Protein AF-A0A1I3Q5Z6-F1 (afdb_monomer_lite)

Radius of gyration: 17.57 Å; chains: 1; bounding box: 60×42×30 Å

Organism: NCBI:txid420953

Foldseek 3Di:
DDDDDPPPPPPPDPLLDQPPVLLVVQLVLQCVLDVVQDDCPPPDSSVVVVVQQQFQDVVVVRDRLSVQSSDPVSSVVVSVVSVCVSVVNDD

pLDDT: mean 79.73, std 18.6, range [36.19, 95.44]

Sequence (91 aa):
MAKAHDSGKTPLSAQDEVPAEVMEALVALVQRMVAESGDPIGFDARQWLNRWLRGPVPALGGRLPVEFLHTPDGVVQITRILAGMQTGAYQ

Secondary structure (DSSP, 8-state):
-------------TTSSPPHHHHHHHHHHHHHHHHHHS--TT--HHHHHHHHHTS-BGGGTTB-GGGGTTSHHHHHHHHHHHHHHHTT---

Structure (mmCIF, N/CA/C/O backbone):
data_AF-A0A1I3Q5Z6-F1
#
_entry.id   AF-A0A1I3Q5Z6-F1
#
loop_
_atom_site.group_PDB
_atom_site.id
_atom_site.type_symbol
_atom_site.label_atom_id
_atom_site.label_alt_id
_atom_site.label_comp_id
_atom_site.label_asym_id
_atom_site.label_entity_id
_atom_site.label_seq_id
_atom_site.pdbx_PDB_ins_code
_atom_site.Cartn_x
_atom_site.Cartn_y
_atom_site.Cartn_z
_atom_site.occupancy
_atom_site.B_iso_or_equiv
_atom_site.auth_seq_id
_atom_site.auth_comp_id
_atom_site.auth_asym_id
_atom_site.auth_atom_id
_atom_site.pdbx_PDB_model_num
ATOM 1 N N . MET A 1 1 ? -45.526 23.714 -13.621 1.00 41.34 1 MET A N 1
ATOM 2 C CA . MET A 1 1 ? -44.656 23.105 -14.653 1.00 41.34 1 MET A CA 1
ATOM 3 C C . MET A 1 1 ? -43.215 23.324 -14.180 1.00 41.34 1 MET A C 1
ATOM 5 O O . MET A 1 1 ? -42.754 24.446 -14.243 1.00 41.34 1 MET A O 1
ATOM 9 N N . ALA A 1 2 ? -42.652 22.494 -13.298 1.00 44.94 2 ALA A N 1
ATOM 10 C CA . ALA A 1 2 ? -42.000 21.194 -13.524 1.00 44.94 2 ALA A CA 1
ATOM 11 C C . ALA A 1 2 ? -40.745 21.248 -14.428 1.00 44.94 2 ALA A C 1
ATOM 13 O O . ALA A 1 2 ? -40.856 21.039 -15.629 1.00 44.94 2 ALA A O 1
ATOM 14 N N . LYS A 1 3 ? -39.565 21.491 -13.833 1.00 44.44 3 LYS A N 1
ATOM 15 C CA . LYS A 1 3 ? -38.435 20.539 -13.676 1.00 44.44 3 LYS A CA 1
ATOM 16 C C . LYS A 1 3 ? -37.328 21.234 -12.854 1.00 44.44 3 LYS A C 1
ATOM 18 O O . LYS A 1 3 ? -36.913 22.316 -13.229 1.00 44.44 3 LYS A O 1
ATOM 23 N N . ALA A 1 4 ? -36.975 20.823 -11.637 1.00 43.66 4 ALA A N 1
ATOM 24 C CA . ALA A 1 4 ? -36.521 19.529 -11.108 1.00 43.66 4 ALA A CA 1
ATOM 25 C C . ALA A 1 4 ? -34.992 19.356 -11.178 1.00 43.66 4 ALA A C 1
ATOM 27 O O . ALA A 1 4 ? -34.426 19.213 -12.257 1.00 43.66 4 ALA A O 1
ATOM 28 N N . HIS A 1 5 ? -34.430 19.261 -9.968 1.00 36.19 5 HIS A N 1
ATOM 29 C CA . HIS A 1 5 ? -33.167 18.646 -9.564 1.00 36.19 5 HIS A CA 1
ATOM 30 C C . HIS A 1 5 ? -31.860 19.396 -9.840 1.00 36.19 5 HIS A C 1
ATOM 32 O O . HIS A 1 5 ? -31.078 19.048 -10.722 1.00 36.19 5 HIS A O 1
ATOM 38 N N . ASP A 1 6 ? -31.575 20.321 -8.916 1.00 41.81 6 ASP A N 1
ATOM 39 C CA . ASP A 1 6 ? -30.325 20.282 -8.149 1.00 41.81 6 ASP A CA 1
ATOM 40 C C . ASP A 1 6 ? -29.991 18.814 -7.843 1.00 41.81 6 ASP A C 1
ATOM 42 O O . ASP A 1 6 ? -30.642 18.158 -7.027 1.00 41.81 6 ASP A O 1
ATOM 46 N N . SER A 1 7 ? -29.073 18.240 -8.621 1.00 46.50 7 SER A N 1
ATOM 47 C CA . SER A 1 7 ? -28.536 16.923 -8.312 1.00 46.50 7 SER A CA 1
ATOM 48 C C . SER A 1 7 ? -27.607 17.124 -7.136 1.00 46.50 7 SER A C 1
ATOM 50 O O . SER A 1 7 ? -26.415 17.379 -7.310 1.00 46.50 7 SER A O 1
ATOM 52 N N . GLY A 1 8 ? -28.195 17.033 -5.944 1.00 39.06 8 GLY A N 1
ATOM 53 C CA . GLY A 1 8 ? -27.475 16.835 -4.709 1.00 39.06 8 GLY A CA 1
ATOM 54 C C . GLY A 1 8 ? -26.445 15.746 -4.954 1.00 39.06 8 GLY A C 1
ATOM 55 O O . GLY A 1 8 ? -26.773 14.570 -5.139 1.00 39.06 8 GLY A O 1
ATOM 56 N N . LYS A 1 9 ? -25.182 16.166 -5.011 1.00 50.41 9 LYS A N 1
ATOM 57 C CA . LYS A 1 9 ? -24.041 15.276 -4.915 1.00 50.41 9 LYS A CA 1
ATOM 58 C C . LYS A 1 9 ? -24.133 14.695 -3.516 1.00 50.41 9 LYS A C 1
ATOM 60 O O . LYS A 1 9 ? -23.621 15.271 -2.564 1.00 50.41 9 LYS A O 1
ATOM 65 N N . THR A 1 10 ? -24.885 13.606 -3.392 1.00 44.59 10 THR A N 1
ATOM 66 C CA . THR A 1 10 ? -24.856 12.748 -2.216 1.00 44.59 10 THR A CA 1
ATOM 67 C C . THR A 1 10 ? -23.372 12.531 -1.935 1.00 44.59 10 THR A C 1
ATOM 69 O O . THR A 1 10 ? -22.676 12.053 -2.839 1.00 44.59 10 THR A O 1
ATOM 72 N N . PRO A 1 11 ? -22.835 12.956 -0.781 1.00 46.59 11 PRO A N 1
ATOM 73 C CA . PRO A 1 11 ? -21.479 12.601 -0.440 1.00 46.59 11 PRO A CA 1
ATOM 74 C C . PRO A 1 11 ? -21.548 11.102 -0.165 1.00 46.59 11 PRO A C 1
ATOM 76 O O . PRO A 1 11 ? -21.921 10.693 0.930 1.00 46.59 11 PRO A O 1
ATOM 79 N N . LEU A 1 12 ? -21.284 10.274 -1.184 1.00 48.66 12 LEU A N 1
ATOM 80 C CA . LEU A 1 12 ? -20.814 8.921 -0.921 1.00 48.66 12 LEU A CA 1
ATOM 81 C C . LEU A 1 12 ? -19.624 9.127 0.004 1.00 48.66 12 LEU A C 1
ATOM 83 O O . LEU A 1 12 ? -18.678 9.826 -0.356 1.00 48.66 12 LEU A O 1
ATOM 87 N N . SER A 1 13 ? -19.811 8.679 1.237 1.00 45.44 13 SER A N 1
ATOM 88 C CA . SER A 1 13 ? -19.018 8.964 2.414 1.00 45.44 13 SER A CA 1
ATOM 89 C C . SER A 1 13 ? -17.548 9.174 2.064 1.00 45.44 13 SER A C 1
ATOM 91 O O . SER A 1 13 ? -16.865 8.232 1.683 1.00 45.44 13 SER A O 1
ATOM 93 N N . ALA A 1 14 ? -17.022 10.387 2.267 1.00 52.91 14 ALA A N 1
ATOM 94 C CA . ALA A 1 14 ? -15.579 10.663 2.189 1.00 52.91 14 ALA A CA 1
ATOM 95 C C . ALA A 1 14 ? -14.744 9.771 3.144 1.00 52.91 14 ALA A C 1
ATOM 97 O O . ALA A 1 14 ? -13.522 9.818 3.144 1.00 52.91 14 ALA A O 1
ATOM 98 N N . GLN A 1 15 ? -15.425 8.977 3.974 1.00 50.03 15 GLN A N 1
ATOM 99 C CA . GLN A 1 15 ? -14.897 7.997 4.909 1.00 50.03 15 GLN A CA 1
ATOM 100 C C . GLN A 1 15 ? -14.632 6.618 4.276 1.00 50.03 15 GLN A C 1
ATOM 102 O O . GLN A 1 15 ? -13.918 5.840 4.893 1.00 50.03 15 GLN A O 1
ATOM 107 N N . ASP A 1 16 ? -15.164 6.315 3.082 1.00 55.97 16 ASP A N 1
ATOM 108 C CA . ASP A 1 16 ? -14.929 5.046 2.359 1.00 55.97 16 ASP A CA 1
ATOM 109 C C . ASP A 1 16 ? -13.721 5.108 1.404 1.00 55.97 16 ASP A C 1
ATOM 111 O O . ASP A 1 16 ? -13.235 4.079 0.931 1.00 55.97 16 ASP A O 1
ATOM 115 N N . GLU A 1 17 ? -13.199 6.304 1.122 1.00 72.94 17 GLU A N 1
ATOM 116 C CA . GLU A 1 17 ? -11.963 6.460 0.359 1.00 72.94 17 GLU A CA 1
ATOM 117 C C . GLU A 1 17 ? -10.754 6.404 1.293 1.00 72.94 17 GLU A C 1
ATOM 119 O O . GLU A 1 17 ? -10.700 7.058 2.334 1.00 72.94 17 GLU A O 1
ATOM 124 N N . VAL A 1 18 ? -9.759 5.602 0.909 1.00 82.81 18 VAL A N 1
ATOM 125 C CA . VAL A 1 18 ? -8.449 5.594 1.566 1.00 82.81 18 VAL A CA 1
ATOM 126 C C . VAL A 1 18 ? -7.892 7.021 1.525 1.00 82.81 18 VAL A C 1
ATOM 128 O O . VAL A 1 18 ? -7.815 7.580 0.424 1.00 82.81 18 VAL A O 1
ATOM 131 N N . PRO A 1 19 ? -7.467 7.603 2.664 1.00 88.88 19 PRO A N 1
ATOM 132 C CA . PRO A 1 19 ? -6.893 8.941 2.673 1.00 88.88 19 PRO A CA 1
ATOM 133 C C . PRO A 1 19 ? -5.730 9.039 1.683 1.00 88.88 19 PRO A C 1
ATOM 135 O O . PRO A 1 19 ? -4.896 8.131 1.595 1.00 88.88 19 PRO A O 1
ATOM 138 N N . ALA A 1 20 ? -5.676 10.123 0.909 1.00 88.50 20 ALA A N 1
ATOM 139 C CA . ALA A 1 20 ? -4.702 10.257 -0.171 1.00 88.50 20 ALA A CA 1
ATOM 140 C C . ALA A 1 20 ? -3.263 10.168 0.357 1.00 88.50 20 ALA A C 1
ATOM 142 O O . ALA A 1 20 ? -2.426 9.507 -0.250 1.00 88.50 20 ALA A O 1
ATOM 143 N N . GLU A 1 21 ? -2.995 10.750 1.526 1.00 90.69 21 GLU A N 1
ATOM 144 C CA . GLU A 1 21 ? -1.704 10.689 2.206 1.00 90.69 21 GLU A CA 1
ATOM 145 C C . GLU A 1 21 ? -1.299 9.261 2.591 1.00 90.69 21 GLU A C 1
ATOM 147 O O . GLU A 1 21 ? -0.137 8.885 2.434 1.00 90.69 21 GLU A O 1
ATOM 152 N N . VAL A 1 22 ? -2.259 8.437 3.026 1.00 92.75 22 VAL A N 1
ATOM 153 C CA . VAL A 1 22 ? -2.028 7.022 3.344 1.00 92.75 22 VAL A CA 1
ATOM 154 C C . VAL A 1 22 ? -1.703 6.259 2.065 1.00 92.75 22 VAL A C 1
ATOM 156 O O . VAL A 1 22 ? -0.747 5.486 2.034 1.00 92.75 22 VAL A O 1
ATOM 159 N N . MET A 1 23 ? -2.461 6.499 0.993 1.00 93.75 23 MET A N 1
ATOM 160 C CA . MET A 1 23 ? -2.212 5.858 -0.296 1.00 93.75 23 MET A CA 1
ATOM 161 C C . MET A 1 23 ? -0.818 6.204 -0.835 1.00 93.75 23 MET A C 1
ATOM 163 O O . MET A 1 23 ? -0.078 5.302 -1.216 1.00 93.75 23 MET A O 1
ATOM 167 N N . GLU A 1 24 ? -0.434 7.482 -0.835 1.00 94.62 24 GLU A N 1
ATOM 168 C CA . GLU A 1 24 ? 0.888 7.920 -1.301 1.00 94.62 24 GLU A CA 1
ATOM 169 C C . GLU A 1 24 ? 2.025 7.308 -0.470 1.00 94.62 24 GLU A C 1
ATOM 171 O O . GLU A 1 24 ? 3.006 6.819 -1.034 1.00 94.62 24 GLU A O 1
ATOM 176 N N . ALA A 1 25 ? 1.877 7.247 0.858 1.00 94.62 25 ALA A N 1
ATOM 177 C CA . ALA A 1 25 ? 2.869 6.623 1.732 1.00 94.62 25 ALA A CA 1
ATOM 178 C C . ALA A 1 25 ? 3.061 5.127 1.424 1.00 94.62 25 ALA A C 1
ATOM 180 O O . ALA A 1 25 ? 4.192 4.640 1.357 1.00 94.62 25 ALA A O 1
ATOM 181 N N . LEU A 1 26 ? 1.967 4.396 1.191 1.00 95.44 26 LEU A N 1
ATOM 182 C CA . LEU A 1 26 ? 2.020 2.977 0.838 1.00 95.44 26 LEU A CA 1
ATOM 183 C C . LEU A 1 26 ? 2.587 2.752 -0.571 1.00 95.44 26 LEU A C 1
ATOM 185 O O . LEU A 1 26 ? 3.340 1.802 -0.778 1.00 95.44 26 LEU A O 1
ATOM 189 N N . VAL A 1 27 ? 2.283 3.625 -1.538 1.00 94.88 27 VAL A N 1
ATOM 190 C CA . VAL A 1 27 ? 2.890 3.561 -2.878 1.00 94.88 27 VAL A CA 1
ATOM 191 C C . VAL A 1 27 ? 4.400 3.757 -2.790 1.00 94.88 27 VAL A C 1
ATOM 193 O O . VAL A 1 27 ? 5.143 2.957 -3.359 1.00 94.88 27 VAL A O 1
ATOM 196 N N . ALA A 1 28 ? 4.861 4.763 -2.042 1.00 94.50 28 ALA A N 1
ATOM 197 C CA . ALA A 1 28 ? 6.285 5.015 -1.839 1.00 94.50 28 ALA A CA 1
ATOM 198 C C . ALA A 1 28 ? 6.992 3.822 -1.170 1.00 94.50 28 ALA A C 1
ATOM 200 O O . ALA A 1 28 ? 8.102 3.457 -1.566 1.00 94.50 28 ALA A O 1
ATOM 201 N N . LEU A 1 29 ? 6.336 3.167 -0.204 1.00 94.12 29 LEU A N 1
ATOM 202 C CA . LEU A 1 29 ? 6.840 1.940 0.414 1.00 94.12 29 LEU A CA 1
ATOM 203 C C . LEU A 1 29 ? 7.037 0.826 -0.622 1.00 94.12 29 LEU A C 1
ATOM 205 O O . LEU A 1 29 ? 8.116 0.244 -0.693 1.00 94.12 29 LEU A O 1
ATOM 209 N N . VAL A 1 30 ? 6.026 0.554 -1.451 1.00 93.00 30 VAL A N 1
ATOM 210 C CA . VAL A 1 30 ? 6.098 -0.490 -2.484 1.00 93.00 30 VAL A CA 1
ATOM 211 C C . VAL A 1 30 ? 7.173 -0.163 -3.525 1.00 93.00 30 VAL A C 1
ATOM 213 O O . VAL A 1 30 ? 7.944 -1.042 -3.901 1.00 93.00 30 VAL A O 1
ATOM 216 N N . GLN A 1 31 ? 7.269 1.094 -3.970 1.00 92.00 31 GLN A N 1
ATOM 217 C CA . GLN A 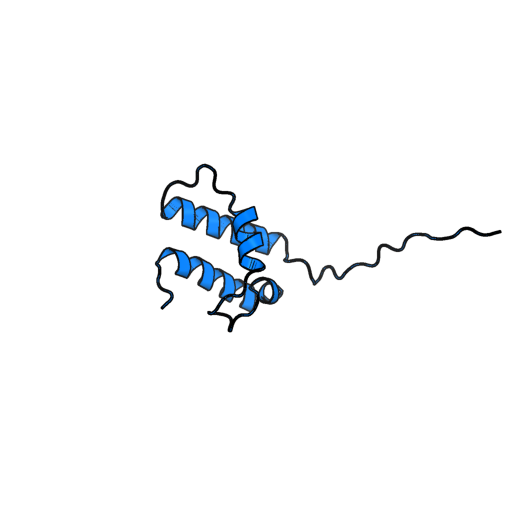1 31 ? 8.323 1.530 -4.894 1.00 92.00 31 GLN A C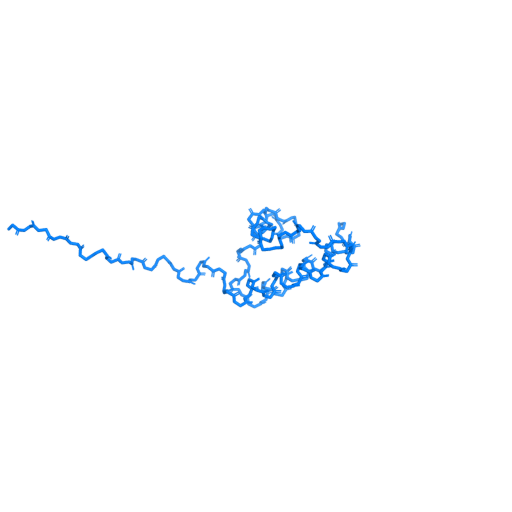A 1
ATOM 218 C C . GLN A 1 31 ? 9.714 1.266 -4.322 1.00 92.00 31 GLN A C 1
ATOM 220 O O . GLN A 1 31 ? 10.575 0.738 -5.023 1.00 92.00 31 GLN A O 1
ATOM 225 N N . ARG A 1 32 ? 9.920 1.592 -3.041 1.00 91.94 32 ARG A N 1
ATOM 226 C CA . ARG A 1 32 ? 11.179 1.326 -2.350 1.00 91.94 32 ARG A CA 1
ATOM 227 C C . ARG A 1 32 ? 11.475 -0.170 -2.280 1.00 91.94 32 ARG A C 1
ATOM 229 O O . ARG A 1 32 ? 12.583 -0.563 -2.620 1.00 91.94 32 ARG A O 1
ATOM 236 N N . MET A 1 33 ? 10.494 -0.991 -1.904 1.00 89.81 33 MET A N 1
ATOM 237 C CA . MET A 1 33 ? 10.662 -2.447 -1.849 1.00 89.81 33 MET A CA 1
ATOM 238 C C . MET A 1 33 ? 11.096 -3.014 -3.204 1.00 89.81 33 MET A C 1
ATOM 240 O O . MET A 1 33 ? 12.023 -3.813 -3.262 1.00 89.81 33 MET A O 1
ATOM 244 N N . VAL A 1 34 ? 10.465 -2.579 -4.299 1.00 89.12 34 VAL A N 1
ATOM 245 C CA . VAL A 1 34 ? 10.817 -3.041 -5.651 1.00 89.12 34 VAL A CA 1
ATOM 246 C C . VAL A 1 34 ? 12.207 -2.561 -6.062 1.00 89.12 34 VAL A C 1
ATOM 248 O O . VAL A 1 34 ? 12.982 -3.355 -6.588 1.00 89.12 34 VAL A O 1
ATOM 251 N N . ALA A 1 35 ? 12.551 -1.304 -5.777 1.00 88.25 35 ALA A N 1
ATOM 252 C CA . ALA A 1 35 ? 13.884 -0.769 -6.047 1.00 88.25 35 ALA A CA 1
ATOM 253 C C . ALA A 1 35 ? 14.987 -1.491 -5.249 1.00 88.25 35 ALA A C 1
ATOM 255 O O . ALA A 1 35 ? 16.093 -1.668 -5.747 1.00 88.25 35 ALA A O 1
ATOM 256 N N . GLU A 1 36 ? 14.696 -1.925 -4.020 1.00 87.50 36 GLU A N 1
ATOM 257 C CA . GLU A 1 36 ? 15.621 -2.703 -3.186 1.00 87.50 36 GLU A CA 1
ATOM 258 C C . GLU A 1 36 ? 15.702 -4.184 -3.610 1.00 87.50 36 GLU A C 1
ATOM 260 O O . GLU A 1 36 ? 16.706 -4.842 -3.343 1.00 87.50 36 GLU A O 1
ATOM 265 N N . SER A 1 37 ? 14.670 -4.718 -4.272 1.00 80.75 37 SER A N 1
ATOM 266 C CA . SER A 1 37 ? 14.592 -6.123 -4.697 1.00 80.75 37 SER A CA 1
ATOM 267 C C . SER A 1 37 ? 14.966 -6.374 -6.165 1.00 80.75 37 SER A C 1
ATOM 269 O O . SER A 1 37 ? 15.054 -7.536 -6.562 1.00 80.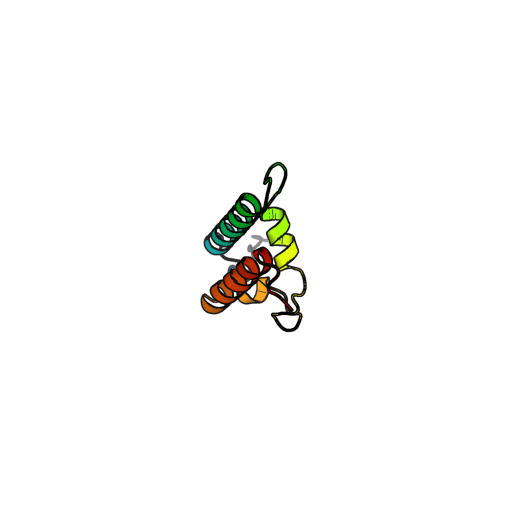75 37 SER A O 1
ATOM 271 N N . GLY A 1 38 ? 15.190 -5.341 -6.984 1.00 80.06 38 GLY A N 1
ATOM 272 C CA . GLY A 1 38 ? 15.547 -5.516 -8.393 1.00 80.06 38 GLY A CA 1
ATO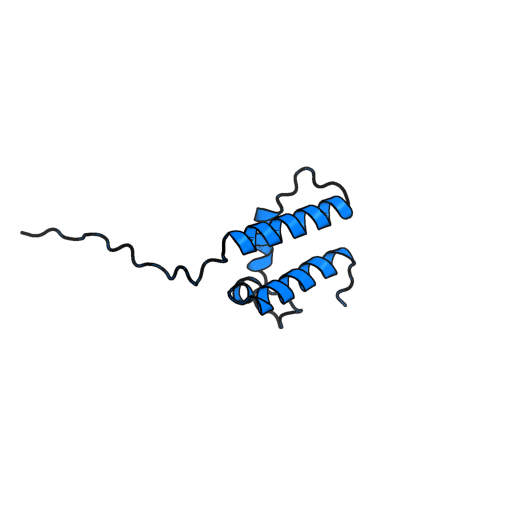M 273 C C . GLY A 1 38 ? 15.384 -4.258 -9.244 1.00 80.06 38 GLY A C 1
ATOM 274 O O . GLY A 1 38 ? 15.797 -3.172 -8.849 1.00 80.06 38 GLY A O 1
ATOM 275 N N . ASP A 1 39 ? 14.813 -4.427 -10.440 1.00 77.69 39 ASP A N 1
ATOM 276 C CA . ASP A 1 39 ? 14.604 -3.347 -11.408 1.00 77.69 39 ASP A CA 1
ATOM 277 C C . ASP A 1 39 ? 13.155 -2.817 -11.347 1.00 77.69 39 ASP A C 1
ATOM 279 O O . ASP A 1 39 ? 12.219 -3.558 -11.664 1.00 77.69 39 ASP A O 1
ATOM 283 N N . PRO A 1 40 ? 12.935 -1.549 -10.951 1.00 80.12 40 PRO A N 1
ATOM 284 C CA . PRO A 1 40 ? 11.609 -0.940 -10.922 1.00 80.12 40 PRO A CA 1
ATOM 285 C C . PRO A 1 40 ? 11.089 -0.503 -12.305 1.00 80.12 40 PRO A C 1
ATOM 287 O O . PRO A 1 40 ? 9.954 -0.024 -12.394 1.00 80.12 40 PRO A O 1
ATOM 290 N N . ILE A 1 41 ? 11.875 -0.614 -13.385 1.00 83.25 41 ILE A N 1
ATOM 291 C CA . ILE A 1 41 ? 11.472 -0.150 -14.721 1.00 83.25 41 ILE A CA 1
ATOM 292 C C . ILE A 1 41 ? 10.183 -0.853 -15.180 1.00 83.25 41 ILE A C 1
ATOM 294 O O . ILE A 1 41 ? 10.094 -2.075 -15.269 1.00 83.25 41 ILE A O 1
ATOM 298 N N . GLY A 1 42 ? 9.164 -0.051 -15.504 1.00 84.62 42 GLY A N 1
ATOM 299 C CA . GLY A 1 42 ? 7.864 -0.533 -15.983 1.00 84.62 42 GLY A CA 1
ATOM 300 C C . GLY A 1 42 ? 6.914 -1.031 -14.888 1.00 84.62 42 GLY A C 1
ATOM 301 O O . GLY A 1 42 ? 5.791 -1.425 -15.205 1.00 84.62 42 GLY A O 1
ATOM 302 N N . PHE A 1 43 ? 7.313 -0.988 -13.613 1.00 87.19 43 PHE A N 1
ATOM 303 C CA . PHE A 1 43 ? 6.451 -1.373 -12.501 1.00 87.19 43 PHE A CA 1
ATOM 304 C C . PHE A 1 43 ? 5.601 -0.193 -12.003 1.00 87.19 43 PHE A C 1
ATOM 306 O O . PHE A 1 43 ? 6.105 0.769 -11.422 1.00 87.19 43 PHE A O 1
ATOM 313 N N . ASP A 1 44 ? 4.281 -0.283 -12.181 1.00 91.56 44 ASP A N 1
ATOM 314 C CA . ASP A 1 44 ? 3.328 0.677 -11.616 1.00 91.56 44 ASP A CA 1
ATOM 315 C C . ASP A 1 44 ? 2.927 0.259 -10.192 1.00 91.56 44 ASP A C 1
ATOM 317 O O . ASP A 1 44 ? 1.983 -0.510 -9.976 1.00 91.56 44 ASP A O 1
ATOM 321 N N . ALA A 1 45 ? 3.649 0.794 -9.205 1.00 91.44 45 ALA A N 1
ATOM 322 C CA . ALA A 1 45 ? 3.402 0.530 -7.790 1.00 91.44 45 ALA A CA 1
ATOM 323 C C . ALA A 1 45 ? 1.998 0.939 -7.334 1.00 91.44 45 ALA A C 1
ATOM 325 O O . ALA A 1 45 ? 1.397 0.257 -6.504 1.00 91.44 45 ALA A O 1
ATOM 326 N N . ARG A 1 46 ? 1.442 2.020 -7.893 1.00 92.25 46 ARG A N 1
ATOM 327 C CA . ARG A 1 46 ? 0.105 2.501 -7.539 1.00 92.25 46 ARG A CA 1
ATOM 328 C C . ARG A 1 46 ? -0.961 1.558 -8.070 1.00 92.25 46 ARG A C 1
ATOM 330 O O . ARG A 1 46 ? -1.886 1.211 -7.334 1.00 92.25 46 ARG A O 1
ATOM 337 N N . GLN A 1 47 ? -0.850 1.115 -9.317 1.00 92.19 47 GLN A N 1
ATOM 338 C CA . GLN A 1 47 ? -1.780 0.141 -9.883 1.00 92.19 47 GLN A CA 1
ATOM 339 C C . GLN A 1 47 ? -1.678 -1.212 -9.171 1.00 92.19 47 GLN A C 1
ATOM 341 O O . GLN A 1 47 ? -2.706 -1.813 -8.846 1.00 92.19 47 GLN A O 1
ATOM 346 N N . TRP A 1 48 ? -0.456 -1.670 -8.890 1.00 93.50 48 TRP A N 1
ATOM 347 C CA . TRP A 1 48 ? -0.225 -2.905 -8.146 1.00 93.50 48 TRP A CA 1
ATOM 348 C C . TRP A 1 48 ? -0.844 -2.841 -6.748 1.00 93.50 48 TRP A C 1
ATOM 350 O O . TRP A 1 48 ? -1.616 -3.729 -6.384 1.00 93.50 48 TRP A O 1
ATOM 360 N N . LEU A 1 49 ? -0.593 -1.758 -6.004 1.00 93.94 49 LEU A N 1
ATOM 361 C CA . LEU A 1 49 ? -1.134 -1.572 -4.660 1.00 93.94 49 LEU A CA 1
ATOM 362 C C . LEU A 1 49 ? -2.665 -1.536 -4.683 1.00 93.94 49 LEU A C 1
ATOM 364 O O . LEU A 1 49 ? -3.301 -2.236 -3.904 1.00 93.94 49 LEU A O 1
ATOM 368 N N . ASN A 1 50 ? -3.275 -0.799 -5.617 1.00 92.38 50 ASN A N 1
ATOM 369 C CA . ASN A 1 50 ? -4.735 -0.753 -5.755 1.00 92.38 50 ASN A CA 1
ATOM 370 C C . ASN A 1 50 ? -5.355 -2.135 -5.994 1.00 92.38 50 ASN A C 1
ATOM 372 O O . ASN A 1 50 ? -6.435 -2.424 -5.477 1.00 92.38 50 ASN A O 1
ATOM 376 N N . ARG A 1 51 ? -4.684 -2.991 -6.772 1.00 92.19 51 ARG A N 1
ATOM 377 C CA . ARG A 1 51 ? -5.118 -4.375 -6.979 1.00 92.19 51 ARG A CA 1
ATOM 378 C C . ARG A 1 51 ? -4.955 -5.197 -5.703 1.00 92.19 51 ARG A C 1
ATOM 380 O O . ARG A 1 51 ? -5.883 -5.906 -5.329 1.00 92.19 51 ARG A O 1
ATOM 387 N N . TRP A 1 52 ? -3.806 -5.087 -5.041 1.00 93.06 52 TRP A N 1
ATOM 388 C CA . TRP A 1 52 ? -3.503 -5.829 -3.820 1.00 93.06 52 TRP A CA 1
ATOM 389 C C . TRP A 1 52 ? -4.468 -5.487 -2.675 1.00 93.06 52 TRP A C 1
ATOM 391 O O . TRP A 1 52 ? -4.988 -6.388 -2.025 1.00 93.06 52 TRP A O 1
ATOM 401 N N . LEU A 1 53 ? -4.810 -4.207 -2.498 1.00 92.94 53 LEU A N 1
ATOM 402 C CA . LEU A 1 53 ? -5.748 -3.742 -1.470 1.00 92.94 53 LEU A CA 1
ATOM 403 C C . LEU A 1 53 ? -7.171 -4.311 -1.619 1.00 92.94 53 LEU A C 1
ATOM 405 O O . LEU A 1 53 ? -7.923 -4.350 -0.646 1.00 92.94 53 LEU A O 1
ATOM 409 N N . ARG A 1 54 ? -7.539 -4.736 -2.833 1.00 92.62 54 ARG A N 1
ATOM 410 C CA . ARG A 1 54 ? -8.840 -5.336 -3.175 1.00 92.62 54 ARG A CA 1
ATOM 411 C C . ARG A 1 54 ? -8.787 -6.865 -3.242 1.00 92.62 54 ARG A C 1
ATOM 413 O O . ARG A 1 54 ? -9.786 -7.487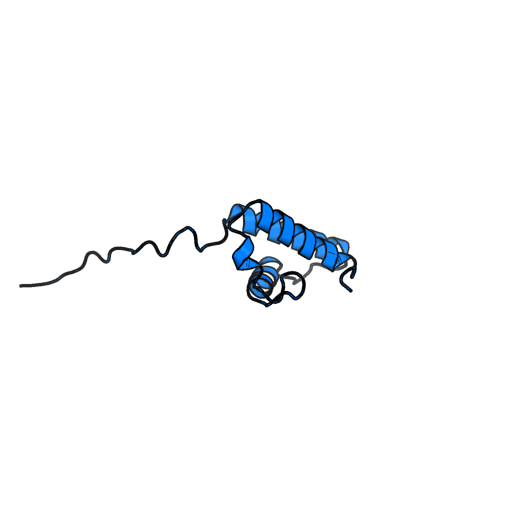 -3.595 1.00 92.62 54 ARG A O 1
ATOM 420 N N . GLY A 1 55 ? -7.639 -7.465 -2.930 1.00 89.94 55 GLY A N 1
ATOM 421 C CA . GLY A 1 55 ? -7.467 -8.909 -2.831 1.00 89.94 55 GLY A CA 1
ATOM 422 C C . GLY A 1 55 ? -7.579 -9.393 -1.381 1.00 89.94 55 GLY A C 1
ATOM 423 O O . GLY A 1 55 ? -7.156 -8.682 -0.470 1.00 89.94 55 GLY A O 1
ATOM 424 N N . PRO A 1 56 ? -8.122 -10.598 -1.139 1.00 88.94 56 PRO A N 1
ATOM 425 C CA . PRO A 1 56 ? -8.123 -11.190 0.193 1.00 88.94 56 PRO A CA 1
ATOM 426 C C . PRO A 1 56 ? -6.692 -11.529 0.621 1.00 88.94 56 PRO A C 1
ATOM 428 O O . PRO A 1 56 ? -5.949 -12.173 -0.122 1.00 88.94 56 PRO A O 1
ATOM 431 N N . VAL A 1 57 ? -6.311 -11.128 1.835 1.00 88.19 57 VAL A N 1
ATOM 432 C CA . VAL A 1 57 ? -4.979 -11.408 2.389 1.00 88.19 57 VAL A CA 1
ATOM 433 C C . VAL A 1 57 ? -5.089 -12.420 3.535 1.00 88.19 57 VAL A C 1
ATOM 435 O O . VAL A 1 57 ? -5.750 -12.132 4.536 1.00 88.19 57 VAL A O 1
ATOM 438 N N . PRO A 1 58 ? -4.424 -13.592 3.453 1.00 85.94 58 PRO A N 1
ATOM 439 C CA . PRO A 1 58 ? -4.477 -14.614 4.505 1.00 85.94 58 PRO A CA 1
ATOM 440 C C . PRO A 1 58 ? -4.068 -14.102 5.893 1.00 85.94 58 PRO A C 1
ATOM 442 O O . PRO A 1 58 ? -4.727 -14.417 6.879 1.00 85.94 58 PRO A O 1
ATOM 445 N N . ALA A 1 59 ? -3.054 -13.232 5.967 1.00 85.38 59 ALA A N 1
ATOM 446 C CA . ALA A 1 59 ? -2.590 -12.615 7.216 1.00 85.38 59 ALA A CA 1
ATOM 447 C C . ALA A 1 59 ? -3.636 -11.702 7.893 1.00 85.38 59 ALA A C 1
ATOM 449 O O . ALA A 1 59 ? -3.501 -11.375 9.070 1.00 85.38 59 ALA A O 1
ATOM 450 N N . LEU A 1 60 ? -4.685 -11.301 7.167 1.00 87.00 60 LEU A N 1
ATOM 451 C CA . LEU A 1 60 ? -5.830 -10.543 7.680 1.00 87.00 60 LEU A CA 1
ATOM 452 C C . LEU A 1 60 ? -7.064 -11.436 7.898 1.00 87.00 60 LEU A C 1
ATOM 454 O O . LEU A 1 60 ? -8.186 -10.938 7.965 1.00 87.00 60 LEU A O 1
ATOM 458 N N . GLY A 1 61 ? -6.887 -12.760 7.947 1.00 88.25 61 GLY A N 1
ATOM 459 C CA . GLY A 1 61 ? -7.996 -13.713 8.018 1.00 88.25 61 GLY A CA 1
ATOM 460 C C . GLY A 1 61 ? -8.822 -13.771 6.729 1.00 88.25 61 GLY A C 1
ATOM 461 O O . GLY A 1 61 ? -10.016 -14.046 6.782 1.00 88.25 61 GLY A O 1
ATOM 462 N N . GLY A 1 62 ? -8.216 -13.461 5.577 1.00 88.25 62 GLY A N 1
ATOM 463 C CA . GLY A 1 62 ? -8.895 -13.427 4.277 1.00 88.25 62 GLY A CA 1
ATOM 464 C C . GLY A 1 62 ? -9.657 -12.130 3.988 1.00 88.25 62 GLY A C 1
ATOM 465 O O . GLY A 1 62 ? -10.356 -12.055 2.981 1.00 88.25 62 GLY A O 1
ATOM 466 N N . ARG A 1 63 ? -9.521 -11.109 4.841 1.00 91.31 63 ARG A N 1
ATOM 467 C CA . ARG A 1 63 ? -10.128 -9.785 4.637 1.00 91.31 63 ARG A CA 1
ATOM 468 C C . ARG A 1 63 ? -9.345 -8.933 3.642 1.00 91.31 63 ARG A C 1
ATOM 470 O O . ARG A 1 63 ? -8.191 -9.235 3.320 1.00 91.31 63 ARG A O 1
ATOM 477 N N . LEU A 1 64 ? -9.984 -7.866 3.166 1.00 92.06 64 LEU A N 1
ATOM 478 C CA . LEU A 1 64 ? -9.388 -6.935 2.217 1.00 92.06 64 LEU A CA 1
ATOM 479 C C . LEU A 1 64 ? -8.551 -5.895 2.977 1.00 92.06 64 LEU A C 1
ATOM 481 O O . LEU A 1 64 ? -9.070 -5.253 3.892 1.00 92.06 64 LEU A O 1
ATOM 485 N N . PRO A 1 65 ? -7.283 -5.659 2.599 1.00 93.19 65 PRO A N 1
ATOM 486 C CA . PRO A 1 65 ? -6.449 -4.647 3.243 1.00 93.19 65 PRO A CA 1
ATOM 487 C C . PRO A 1 65 ? -7.061 -3.244 3.259 1.00 93.19 65 PRO A C 1
ATOM 489 O O . PRO A 1 65 ? -6.843 -2.499 4.212 1.00 93.19 65 PRO A O 1
ATOM 492 N N . VAL A 1 66 ? -7.841 -2.890 2.229 1.00 92.06 66 VAL A N 1
ATOM 493 C CA . VAL A 1 66 ? -8.503 -1.580 2.127 1.00 92.06 66 VAL A CA 1
ATOM 494 C C . VAL A 1 66 ? -9.394 -1.274 3.334 1.00 92.06 66 VAL A C 1
ATOM 496 O O . VAL A 1 66 ? -9.419 -0.134 3.783 1.00 92.06 66 VAL A O 1
ATOM 499 N N . GLU A 1 67 ? -10.032 -2.290 3.927 1.00 90.50 67 GLU A N 1
ATOM 500 C CA . GLU A 1 67 ? -10.931 -2.139 5.082 1.00 90.50 67 GLU A CA 1
ATOM 501 C C . GLU A 1 67 ? -10.210 -1.661 6.354 1.00 90.50 67 GLU A C 1
ATOM 503 O O . GLU A 1 67 ? -10.851 -1.224 7.308 1.00 90.50 67 GLU A O 1
ATOM 508 N N . PHE A 1 68 ? -8.879 -1.766 6.399 1.00 91.19 68 PHE A N 1
ATOM 509 C CA . PHE A 1 68 ? -8.064 -1.415 7.563 1.00 91.19 68 PHE A CA 1
ATOM 510 C C . PHE A 1 68 ? -7.441 -0.019 7.443 1.00 91.19 68 PHE A C 1
ATOM 512 O O . PHE A 1 68 ? -6.925 0.507 8.423 1.00 91.19 68 PHE A O 1
ATOM 519 N N . LEU A 1 69 ? -7.495 0.621 6.273 1.00 91.06 69 LEU A N 1
ATOM 520 C CA . LEU A 1 69 ? -6.802 1.894 6.034 1.00 91.06 69 LEU A CA 1
ATOM 521 C C . LEU A 1 69 ? -7.525 3.122 6.607 1.00 91.06 69 LEU A C 1
ATOM 523 O O . LEU A 1 69 ? -7.004 4.232 6.530 1.00 91.06 69 LEU A O 1
ATOM 527 N N . HIS A 1 70 ? -8.693 2.924 7.218 1.00 86.50 70 HIS A N 1
ATOM 528 C CA . HIS A 1 70 ? -9.454 3.977 7.893 1.00 86.50 70 HIS A CA 1
ATOM 529 C C . HIS A 1 70 ? -8.954 4.258 9.317 1.00 86.50 70 HIS A C 1
ATOM 531 O O . HIS A 1 70 ? -9.383 5.231 9.936 1.00 86.50 70 HIS A O 1
ATOM 537 N N . THR A 1 71 ? -8.067 3.414 9.860 1.00 89.56 71 THR A N 1
ATOM 538 C CA . THR A 1 71 ? -7.510 3.584 11.207 1.00 89.56 71 THR A CA 1
ATOM 539 C C . THR A 1 71 ? -5.983 3.647 11.168 1.00 89.56 71 THR A C 1
ATOM 541 O O . THR A 1 71 ? -5.361 2.907 10.404 1.00 89.56 71 THR A O 1
ATOM 544 N N . PRO A 1 72 ? -5.341 4.480 12.011 1.00 89.31 72 PRO A N 1
ATOM 545 C CA . PRO A 1 72 ? -3.880 4.530 12.091 1.00 89.31 72 PRO A CA 1
ATOM 546 C C . PRO A 1 72 ? -3.257 3.160 12.387 1.00 89.31 72 PRO A C 1
ATOM 548 O O . PRO A 1 72 ? -2.276 2.773 11.754 1.00 89.31 72 PRO A O 1
ATOM 551 N N . ASP A 1 73 ? -3.868 2.392 13.292 1.00 92.12 73 ASP A N 1
ATOM 552 C CA . ASP A 1 73 ? -3.405 1.047 13.646 1.00 92.12 73 ASP A CA 1
ATOM 553 C C . ASP A 1 73 ? -3.483 0.084 12.457 1.00 92.12 73 ASP A C 1
ATOM 555 O O . ASP A 1 73 ? -2.555 -0.691 12.214 1.00 92.12 73 ASP A O 1
ATOM 559 N N . GLY A 1 74 ? -4.561 0.159 11.672 1.00 92.94 74 GLY A N 1
ATOM 560 C CA . GLY A 1 74 ? -4.710 -0.647 10.470 1.00 92.94 74 GLY A CA 1
ATOM 561 C C . GLY A 1 74 ? -3.703 -0.257 9.388 1.00 92.94 74 GLY A C 1
ATOM 562 O O . GLY A 1 74 ? -3.089 -1.138 8.790 1.00 92.94 74 GLY A O 1
ATOM 563 N N . VAL A 1 75 ? -3.413 1.036 9.207 1.00 93.75 75 VAL A N 1
ATOM 564 C CA . VAL A 1 75 ? -2.334 1.498 8.313 1.00 93.75 75 VAL A CA 1
ATOM 565 C C . VAL A 1 75 ? -0.975 0.929 8.735 1.00 93.75 75 VAL A C 1
ATOM 567 O O . VAL A 1 75 ? -0.226 0.436 7.886 1.00 93.75 75 VAL A O 1
ATOM 570 N N . VAL A 1 76 ? -0.658 0.928 10.034 1.00 94.31 76 VAL A N 1
ATOM 571 C CA . VAL A 1 76 ? 0.578 0.319 10.559 1.00 94.31 76 VAL A CA 1
ATOM 572 C C . VAL A 1 76 ? 0.605 -1.187 10.288 1.00 94.31 76 VAL A C 1
ATOM 574 O O . VAL A 1 76 ? 1.632 -1.721 9.862 1.00 94.31 76 VAL A O 1
ATOM 577 N N . GLN A 1 77 ? -0.515 -1.882 10.483 1.00 93.94 77 GLN A N 1
ATOM 578 C CA . GLN A 1 77 ? -0.626 -3.310 10.193 1.00 93.94 77 GLN A CA 1
ATOM 579 C C . GLN A 1 77 ? -0.387 -3.611 8.705 1.00 93.94 77 GLN A C 1
ATOM 581 O O . GLN A 1 77 ? 0.423 -4.484 8.389 1.00 93.94 77 GLN A O 1
ATOM 586 N N . ILE A 1 78 ? -1.022 -2.866 7.794 1.00 94.38 78 ILE A N 1
ATOM 587 C CA . ILE A 1 78 ? -0.838 -3.029 6.345 1.00 94.38 78 ILE A CA 1
ATOM 588 C C . ILE A 1 78 ? 0.604 -2.731 5.926 1.00 94.38 78 ILE A C 1
ATOM 590 O O . ILE A 1 78 ? 1.192 -3.497 5.164 1.00 94.38 78 ILE A O 1
ATOM 594 N N . THR A 1 79 ? 1.204 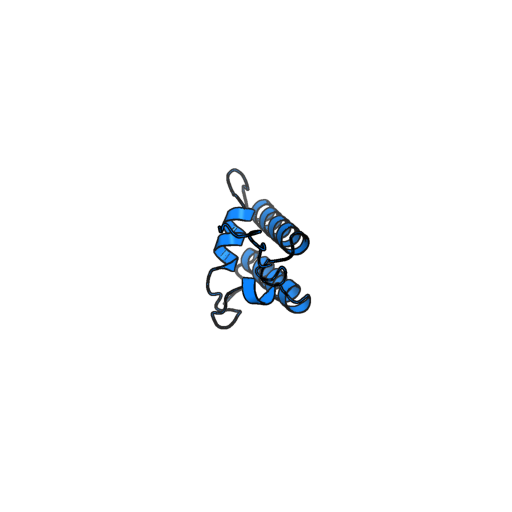-1.677 6.478 1.00 93.12 79 THR A N 1
ATOM 595 C CA . THR A 1 79 ? 2.613 -1.321 6.251 1.00 93.12 79 THR A CA 1
ATOM 596 C C . THR A 1 79 ? 3.543 -2.479 6.621 1.00 93.12 79 THR A C 1
ATOM 598 O O . THR A 1 79 ? 4.440 -2.824 5.853 1.00 93.12 79 THR A O 1
ATOM 601 N N . ARG A 1 80 ? 3.315 -3.127 7.772 1.00 91.88 80 ARG A N 1
ATOM 602 C CA . ARG A 1 80 ? 4.108 -4.289 8.207 1.00 91.88 80 ARG A CA 1
ATOM 603 C C . ARG A 1 80 ? 3.922 -5.493 7.290 1.00 91.88 80 ARG A C 1
ATOM 605 O O . ARG A 1 80 ? 4.906 -6.167 7.003 1.00 91.88 80 ARG A O 1
ATOM 612 N N . ILE A 1 81 ? 2.691 -5.737 6.830 1.00 92.31 81 ILE A N 1
ATOM 613 C CA . ILE A 1 81 ? 2.398 -6.805 5.867 1.00 92.31 81 ILE A CA 1
ATOM 614 C C . ILE A 1 81 ? 3.169 -6.587 4.572 1.00 92.31 81 ILE A C 1
ATOM 616 O O . ILE A 1 81 ? 3.883 -7.483 4.139 1.00 92.31 81 ILE A O 1
ATOM 620 N N . LEU A 1 82 ? 3.092 -5.391 3.992 1.00 91.00 82 LEU A N 1
ATOM 621 C CA . LEU A 1 82 ? 3.840 -5.068 2.779 1.00 91.00 82 LEU A CA 1
ATOM 622 C C . LEU A 1 82 ? 5.347 -5.242 2.996 1.00 91.00 82 LEU A C 1
ATOM 624 O O . LEU A 1 82 ? 5.985 -5.969 2.241 1.00 91.00 82 LEU A O 1
ATOM 628 N N . ALA A 1 83 ? 5.907 -4.683 4.071 1.00 88.00 83 ALA A N 1
ATOM 629 C CA . ALA A 1 83 ? 7.336 -4.801 4.359 1.00 88.00 83 ALA A CA 1
ATOM 630 C C . ALA A 1 83 ? 7.807 -6.263 4.504 1.00 88.00 83 ALA A C 1
ATOM 632 O O . ALA A 1 83 ? 8.876 -6.617 4.011 1.00 88.00 83 ALA A O 1
ATOM 633 N N . GLY A 1 84 ? 7.014 -7.142 5.125 1.00 84.50 84 GLY A N 1
ATOM 634 C CA . GLY A 1 84 ? 7.371 -8.560 5.245 1.00 84.50 84 GLY A CA 1
ATOM 635 C C . GLY A 1 84 ? 7.269 -9.350 3.928 1.00 84.50 84 GLY A C 1
ATOM 636 O O . GLY A 1 84 ? 7.873 -10.415 3.809 1.00 84.50 84 GLY A O 1
ATOM 637 N N . MET A 1 85 ? 6.553 -8.842 2.914 1.00 81.88 85 MET A N 1
ATOM 638 C CA . MET A 1 85 ? 6.514 -9.473 1.586 1.00 81.88 85 MET A CA 1
ATOM 639 C C . MET A 1 85 ? 7.864 -9.360 0.863 1.00 81.88 85 MET A C 1
ATOM 641 O O . MET A 1 85 ? 8.174 -10.218 0.042 1.00 81.88 85 MET A O 1
ATOM 645 N N . GLN A 1 86 ? 8.689 -8.358 1.194 1.00 71.19 86 GLN A N 1
ATOM 646 C CA . GLN A 1 86 ? 10.031 -8.179 0.625 1.00 71.19 86 GLN A CA 1
ATOM 647 C C . GLN A 1 86 ? 10.987 -9.316 1.010 1.00 71.19 86 GLN A C 1
ATOM 649 O O . GLN A 1 86 ? 11.834 -9.723 0.221 1.00 71.19 86 GLN A O 1
ATOM 654 N N . THR A 1 87 ? 10.864 -9.833 2.232 1.00 60.56 87 THR A N 1
ATOM 655 C CA . THR A 1 87 ? 11.791 -10.826 2.791 1.00 60.56 87 THR A CA 1
ATOM 656 C C . THR A 1 87 ? 11.322 -12.265 2.580 1.00 60.56 87 THR A C 1
ATOM 658 O O . THR A 1 87 ? 12.012 -13.196 2.987 1.00 60.56 87 THR A O 1
ATOM 661 N N . GLY A 1 88 ? 10.143 -12.463 1.973 1.00 56.28 88 GLY A N 1
ATOM 662 C CA . GLY A 1 88 ? 9.500 -13.774 1.868 1.00 56.28 88 GLY A CA 1
ATOM 663 C C . GLY A 1 88 ? 9.103 -14.371 3.225 1.00 56.28 88 GLY A C 1
ATOM 664 O O . GLY A 1 88 ? 8.785 -15.554 3.295 1.00 56.28 88 GLY A O 1
ATOM 665 N N . ALA A 1 89 ? 9.110 -13.580 4.305 1.00 50.34 89 ALA A N 1
ATOM 666 C CA . ALA A 1 89 ? 8.946 -14.050 5.684 1.00 50.34 89 ALA A CA 1
ATOM 667 C C . ALA A 1 89 ? 7.480 -14.303 6.096 1.00 50.34 89 ALA A C 1
ATOM 669 O O . ALA A 1 89 ? 7.134 -14.191 7.271 1.00 50.34 89 ALA A O 1
ATOM 670 N N . TYR A 1 90 ? 6.621 -14.654 5.140 1.00 45.16 90 TYR A N 1
ATOM 671 C CA . TYR A 1 90 ? 5.248 -15.080 5.393 1.00 45.16 90 TYR A CA 1
ATOM 672 C C . TYR A 1 90 ? 5.120 -16.577 5.096 1.00 45.16 90 TYR A C 1
ATOM 674 O O . TYR A 1 90 ? 4.794 -16.969 3.977 1.00 45.16 90 TYR A O 1
ATOM 682 N N . GLN A 1 91 ? 5.416 -17.393 6.113 1.00 44.56 91 GLN A N 1
ATOM 683 C CA . GLN A 1 91 ? 4.953 -18.780 6.231 1.00 44.56 91 GLN A CA 1
ATOM 684 C C . GLN A 1 91 ? 3.819 -18.851 7.251 1.00 44.56 91 GLN A C 1
ATOM 686 O O . GLN A 1 91 ? 3.889 -18.096 8.249 1.00 44.56 91 GLN A O 1
#

InterPro domains:
  IPR024467 Antitoxin Xre/MbcA/ParS-like, toxin-binding domain [PF09722] (44-87)